Protein AF-A0A1V4KVV2-F1 (afdb_monomer_lite)

Sequence (127 aa):
MKDVPTRKKRIYTHFFLGKGYGLSKIVHKTKIDKLITGSLDEKRMKWLHGTVWNIAKIRDILKRVSGWTKDRNLFIRGHVKEFPILPLHRDSVPPGNENVTFYLGFSFNGLVAFNIEVENNPTVSRT

pLDDT: mean 87.69, std 15.03, range [38.19, 97.81]

Secondary structure (DSSP, 8-state):
------------EEEEEBSSSGGGGEEEHHHHHHHS-S-HHHHHHHHHSSGGGG-HHHHHHBPEEEEEEETTEEEEE-SSSEEEEEESSGGGS-SSS-EEEEEEEEETTEEEEEEEEE---------

Radius of gyration: 16.5 Å; chains: 1; bounding box: 47×55×33 Å

Organism: NCBI:txid372326

Foldseek 3Di:
DPCPPDPPPQQDFQWWQWPDPDCLRTHGVVNLLVLDDDDPVVSVVCVVVVVSCVRVVNVNTFDKAKWWDDQLWTWHDDPPDIDTAAESDSVLGDRHGFIWIFIWTQGPVGIYTHDIDGPPPPPPPPD

Structure (mmCIF, N/CA/C/O backbone):
data_AF-A0A1V4KVV2-F1
#
_entry.id   AF-A0A1V4KVV2-F1
#
loop_
_atom_site.group_PDB
_atom_site.id
_atom_site.type_symbol
_atom_site.label_atom_id
_atom_site.label_alt_id
_atom_site.label_comp_id
_atom_site.label_asym_id
_atom_site.label_entity_id
_atom_site.label_seq_id
_atom_site.pdbx_PDB_ins_code
_atom_site.Cartn_x
_atom_site.Cartn_y
_atom_site.Cartn_z
_atom_site.occupancy
_atom_site.B_iso_or_equiv
_atom_site.auth_seq_id
_atom_site.auth_comp_id
_atom_site.auth_asym_id
_atom_site.auth_atom_id
_atom_site.pdbx_PDB_model_num
ATOM 1 N N . MET A 1 1 ? 26.629 -21.534 18.856 1.00 45.56 1 MET A N 1
ATOM 2 C CA . MET A 1 1 ? 25.399 -21.314 18.062 1.00 45.56 1 MET A CA 1
ATOM 3 C C . MET A 1 1 ? 25.632 -20.090 17.193 1.00 45.56 1 MET A C 1
ATOM 5 O O . MET A 1 1 ? 26.015 -19.069 17.737 1.00 45.56 1 MET A O 1
ATOM 9 N N . LYS A 1 2 ? 25.518 -20.191 15.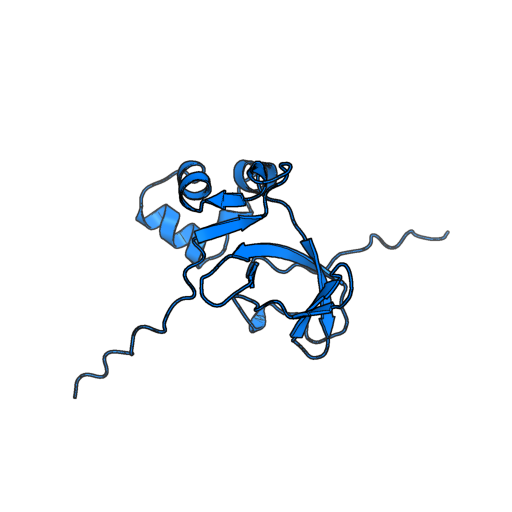862 1.00 43.31 2 LYS A N 1
ATOM 10 C CA . LYS A 1 2 ? 25.536 -18.995 15.006 1.00 43.31 2 LYS A CA 1
ATOM 11 C C . LYS A 1 2 ? 24.163 -18.342 15.133 1.00 43.31 2 LYS A C 1
ATOM 13 O O . LYS A 1 2 ? 23.181 -18.975 14.748 1.00 43.31 2 LYS A O 1
ATOM 18 N N . ASP A 1 3 ? 24.106 -17.123 15.657 1.00 59.09 3 ASP A N 1
ATOM 19 C CA . ASP A 1 3 ? 22.918 -16.267 15.612 1.00 59.09 3 ASP A CA 1
ATOM 20 C C . ASP A 1 3 ? 22.643 -15.877 14.159 1.00 59.09 3 ASP A C 1
ATOM 22 O O . ASP A 1 3 ? 22.979 -14.791 13.697 1.00 59.09 3 ASP A O 1
ATOM 26 N N . VAL A 1 4 ? 22.084 -16.810 13.391 1.00 59.69 4 VAL A N 1
ATOM 27 C CA . VAL A 1 4 ? 21.486 -16.504 12.099 1.00 59.69 4 VAL A CA 1
ATOM 28 C C . VAL A 1 4 ? 20.108 -15.949 12.429 1.00 59.69 4 VAL A C 1
ATOM 30 O O . VAL A 1 4 ? 19.262 -16.715 12.899 1.00 59.69 4 VAL A O 1
ATOM 33 N N . PRO A 1 5 ? 19.845 -14.646 12.220 1.00 56.09 5 PRO A N 1
ATOM 34 C CA . PRO A 1 5 ? 18.530 -14.097 12.486 1.00 56.09 5 PRO A CA 1
ATOM 35 C C . PRO A 1 5 ? 17.520 -14.908 11.679 1.00 56.09 5 PRO A C 1
ATOM 37 O O . PRO A 1 5 ? 17.634 -15.001 10.453 1.00 56.09 5 PRO A O 1
ATOM 40 N N . THR A 1 6 ? 16.543 -15.526 12.346 1.00 57.38 6 THR A N 1
ATOM 41 C CA . THR A 1 6 ? 15.453 -16.220 11.658 1.00 57.38 6 THR A CA 1
ATOM 42 C C . THR A 1 6 ? 14.854 -15.239 10.664 1.00 57.38 6 THR A C 1
ATOM 44 O O . THR A 1 6 ? 14.368 -14.180 11.070 1.00 57.38 6 THR A O 1
ATOM 47 N N . ARG A 1 7 ? 14.940 -15.551 9.364 1.00 53.47 7 ARG A N 1
ATOM 48 C CA . ARG A 1 7 ? 14.409 -14.716 8.283 1.00 53.47 7 ARG A CA 1
ATOM 49 C C . ARG A 1 7 ? 12.951 -14.412 8.618 1.00 53.47 7 ARG A C 1
ATOM 51 O O . ARG A 1 7 ? 12.098 -15.281 8.445 1.00 53.47 7 ARG A O 1
ATOM 58 N N . LYS A 1 8 ? 12.670 -13.212 9.148 1.00 57.12 8 LYS A N 1
ATOM 59 C CA . LYS A 1 8 ? 11.305 -12.784 9.487 1.00 57.12 8 LYS A CA 1
ATOM 60 C C . LYS A 1 8 ? 10.442 -13.086 8.265 1.00 57.12 8 LYS A C 1
ATOM 62 O O . LYS A 1 8 ? 10.787 -12.642 7.167 1.00 57.12 8 LYS A O 1
ATOM 67 N N . LYS A 1 9 ? 9.387 -13.898 8.429 1.00 57.62 9 LYS A N 1
ATOM 68 C CA . LYS A 1 9 ? 8.467 -14.262 7.340 1.00 57.62 9 LYS A CA 1
ATOM 69 C C . LYS A 1 9 ? 7.921 -12.964 6.749 1.00 57.62 9 LYS A C 1
ATOM 71 O O . LYS A 1 9 ? 7.054 -12.321 7.332 1.00 57.62 9 LYS A O 1
ATOM 76 N N . ARG A 1 10 ? 8.494 -12.532 5.625 1.00 64.00 10 ARG A N 1
ATOM 77 C CA . ARG A 1 10 ? 8.074 -11.313 4.939 1.00 64.00 10 ARG A CA 1
ATOM 78 C C . ARG A 1 10 ? 6.696 -11.601 4.363 1.00 64.00 10 ARG A C 1
ATOM 80 O O . ARG A 1 10 ? 6.522 -12.623 3.703 1.00 64.00 10 ARG A O 1
ATOM 87 N N . ILE A 1 11 ? 5.727 -10.732 4.631 1.00 67.44 11 ILE A N 1
ATOM 88 C CA . ILE A 1 11 ? 4.383 -10.877 4.076 1.00 67.44 11 ILE A CA 1
ATOM 89 C C . ILE A 1 11 ? 4.505 -10.750 2.557 1.00 67.44 11 ILE A C 1
ATOM 91 O O . ILE A 1 11 ? 4.748 -9.664 2.027 1.00 67.44 11 ILE A O 1
ATOM 95 N N . TYR A 1 12 ? 4.420 -11.880 1.856 1.00 83.06 12 TYR A N 1
ATOM 96 C CA . TYR A 1 12 ? 4.600 -11.900 0.414 1.00 83.06 12 TYR A CA 1
ATOM 97 C C . TYR A 1 12 ? 3.282 -11.507 -0.253 1.00 83.06 12 TYR A C 1
ATOM 99 O O . TYR A 1 12 ? 2.329 -12.285 -0.327 1.00 83.06 12 TYR A O 1
ATOM 107 N N . THR A 1 13 ? 3.226 -10.255 -0.693 1.00 92.56 13 THR A N 1
ATOM 108 C CA . THR A 1 13 ? 2.073 -9.690 -1.395 1.00 92.56 13 THR A CA 1
ATOM 109 C C . THR A 1 13 ? 2.204 -9.990 -2.881 1.00 92.56 13 THR A C 1
ATOM 111 O O . THR A 1 13 ? 3.129 -9.509 -3.537 1.00 92.56 13 THR A O 1
ATOM 114 N N . HIS A 1 14 ? 1.292 -10.811 -3.397 1.00 93.38 14 HIS A N 1
ATOM 115 C CA . HIS A 1 14 ? 1.316 -11.263 -4.790 1.00 93.38 14 HIS A CA 1
ATOM 116 C C . HIS A 1 14 ? 0.494 -10.354 -5.696 1.00 93.38 14 HIS A C 1
ATOM 118 O O . HIS A 1 14 ? 0.838 -10.181 -6.863 1.00 93.38 14 HIS A O 1
ATOM 124 N N . PHE A 1 15 ? -0.574 -9.756 -5.167 1.00 96.81 15 PHE A N 1
ATOM 125 C CA . PHE A 1 15 ? -1.482 -8.922 -5.942 1.00 96.81 15 PHE A CA 1
ATOM 126 C C . PHE A 1 15 ? -1.709 -7.572 -5.276 1.00 96.81 15 PHE A C 1
ATOM 128 O O . PHE A 1 15 ? -1.567 -7.434 -4.065 1.00 96.81 15 PHE A O 1
ATOM 135 N N . PHE A 1 16 ? -2.104 -6.591 -6.076 1.00 97.56 16 PHE A N 1
ATOM 136 C CA . PHE A 1 16 ? -2.423 -5.233 -5.662 1.00 97.56 16 PHE A CA 1
ATOM 137 C C . PHE A 1 16 ? -3.740 -4.788 -6.283 1.00 97.56 16 PHE A C 1
ATOM 139 O O . PHE A 1 16 ? -4.131 -5.267 -7.351 1.00 97.56 16 PHE A O 1
ATOM 146 N N . LEU A 1 17 ? -4.421 -3.856 -5.622 1.00 97.62 17 LEU A N 1
ATOM 147 C CA . LEU A 1 17 ? -5.642 -3.265 -6.142 1.00 97.62 17 LEU A CA 1
ATOM 148 C C . LEU A 1 17 ? -5.316 -2.231 -7.231 1.00 97.62 17 LEU A C 1
ATOM 150 O O . LEU A 1 17 ? -4.623 -1.241 -7.004 1.00 97.62 17 LEU A O 1
ATOM 154 N N . GLY A 1 18 ? -5.839 -2.471 -8.423 1.00 97.81 18 GLY A N 1
ATOM 155 C CA . GLY A 1 18 ? -5.758 -1.621 -9.601 1.00 97.81 18 GLY A CA 1
ATOM 156 C C . GLY A 1 18 ? -7.018 -0.797 -9.845 1.00 97.81 18 GLY A C 1
ATOM 157 O O . GLY A 1 18 ? -8.037 -0.963 -9.175 1.00 97.81 18 GLY A O 1
ATOM 158 N N . LYS A 1 19 ? -6.947 0.086 -10.845 1.00 96.19 19 LYS A N 1
ATOM 159 C CA . LYS A 1 19 ? -8.059 0.970 -11.252 1.00 96.19 19 LYS A CA 1
ATOM 160 C C . LYS A 1 19 ? -9.107 0.310 -12.167 1.00 96.19 19 LYS A C 1
ATOM 162 O O . LYS A 1 19 ? -10.096 0.951 -12.494 1.00 96.19 19 LYS A O 1
ATOM 167 N N . GLY A 1 20 ? -8.896 -0.939 -12.590 1.00 93.69 20 GLY A N 1
ATOM 168 C CA . GLY A 1 20 ? -9.804 -1.667 -13.488 1.00 93.69 20 GLY A CA 1
ATOM 169 C C . GLY A 1 20 ? -11.136 -2.100 -12.849 1.00 93.69 20 GLY A C 1
ATOM 170 O O . GLY A 1 20 ? -11.387 -1.886 -11.662 1.00 93.69 20 GLY A O 1
ATOM 171 N N . TYR A 1 21 ? -11.971 -2.780 -13.640 1.00 93.12 21 TYR A N 1
ATOM 172 C CA . TYR A 1 21 ? -13.273 -3.331 -13.232 1.00 93.12 21 TYR A CA 1
ATOM 173 C C . TYR A 1 21 ? -13.246 -4.864 -13.135 1.00 93.12 21 TYR A C 1
ATOM 175 O O . TYR A 1 21 ? -12.435 -5.528 -13.784 1.00 93.12 21 TYR A O 1
ATOM 183 N N . GLY A 1 22 ? -14.128 -5.456 -12.322 1.00 93.81 22 GLY A N 1
ATOM 184 C CA . GLY A 1 22 ? -14.166 -6.915 -12.136 1.00 93.81 22 GLY A CA 1
ATOM 185 C C . GLY A 1 22 ? -12.804 -7.482 -11.713 1.00 93.81 22 GLY A C 1
ATOM 186 O O . GLY A 1 22 ? -12.125 -6.893 -10.876 1.00 93.81 22 GLY A O 1
ATOM 187 N N . LEU A 1 23 ? -12.373 -8.594 -12.309 1.00 93.31 23 LEU A N 1
ATOM 188 C CA . LEU A 1 23 ? -11.071 -9.209 -12.012 1.00 93.31 23 LEU A CA 1
ATOM 189 C C . L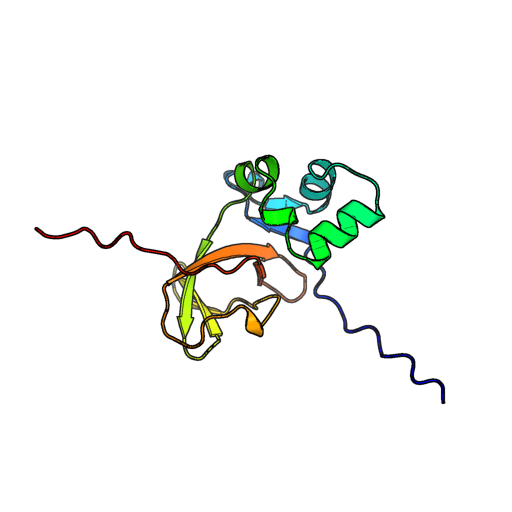EU A 1 23 ? -9.873 -8.415 -12.555 1.00 93.31 23 LEU A C 1
ATOM 191 O O . LEU A 1 23 ? -8.771 -8.549 -12.030 1.00 93.31 23 LEU A O 1
ATOM 195 N N . SER A 1 24 ? -10.072 -7.529 -13.539 1.00 93.12 24 SER A N 1
ATOM 196 C CA . SER A 1 24 ? -8.984 -6.691 -14.075 1.00 93.12 24 SER A CA 1
ATOM 197 C C . SER A 1 24 ? -8.426 -5.697 -13.047 1.00 93.12 24 SER A C 1
ATOM 199 O O . SER A 1 24 ? -7.321 -5.180 -13.212 1.00 93.12 24 SER A O 1
ATOM 201 N N . LYS A 1 25 ? -9.162 -5.468 -11.947 1.00 96.19 25 LYS A N 1
ATOM 202 C CA . LYS A 1 25 ? -8.709 -4.681 -10.797 1.00 96.19 25 LYS A CA 1
ATOM 203 C C . LYS A 1 25 ? -7.643 -5.397 -9.958 1.00 96.19 25 LYS A C 1
ATOM 205 O O . LYS A 1 25 ? -7.094 -4.782 -9.056 1.00 96.19 25 LYS A O 1
ATOM 210 N N . ILE A 1 26 ? -7.357 -6.675 -10.196 1.00 96.69 26 ILE A N 1
ATOM 211 C CA . ILE A 1 26 ? -6.369 -7.439 -9.429 1.00 96.69 26 ILE A CA 1
ATOM 212 C C . ILE A 1 26 ? -5.060 -7.494 -10.219 1.00 96.69 26 ILE A C 1
ATOM 214 O O . ILE A 1 26 ? -4.930 -8.193 -11.221 1.00 96.69 26 ILE A O 1
ATOM 218 N N . VAL A 1 27 ? -4.073 -6.717 -9.778 1.00 97.56 27 VAL A N 1
ATOM 219 C CA . VAL A 1 27 ? -2.790 -6.537 -10.467 1.00 97.56 27 VAL A CA 1
ATOM 220 C C . VAL A 1 27 ? -1.735 -7.427 -9.828 1.00 97.56 27 VAL A C 1
ATOM 222 O O . VAL A 1 27 ? -1.350 -7.207 -8.685 1.00 97.56 27 VAL A O 1
ATOM 225 N N . HIS A 1 28 ? -1.217 -8.409 -10.563 1.00 96.50 28 HIS A N 1
ATOM 226 C CA . HIS A 1 28 ? -0.118 -9.240 -10.069 1.00 96.50 28 HIS A CA 1
ATOM 227 C C . HIS A 1 28 ? 1.196 -8.447 -9.962 1.00 96.50 28 HIS A C 1
ATOM 229 O O . HIS A 1 28 ? 1.521 -7.641 -10.839 1.00 96.50 28 HIS A O 1
ATOM 235 N N . LYS A 1 29 ? 1.997 -8.720 -8.926 1.00 94.69 29 LYS A N 1
ATOM 236 C CA . LYS A 1 29 ? 3.262 -8.032 -8.630 1.00 94.69 29 LYS A CA 1
ATOM 237 C C . LYS A 1 29 ? 4.231 -8.042 -9.812 1.00 94.69 29 LYS A C 1
ATOM 239 O O . LYS A 1 29 ? 4.887 -7.036 -10.064 1.00 94.69 29 LYS A O 1
ATOM 244 N N . THR A 1 30 ? 4.283 -9.119 -10.598 1.00 94.19 30 THR A N 1
ATOM 245 C CA . THR A 1 30 ? 5.176 -9.173 -11.772 1.00 94.19 30 THR A CA 1
ATOM 246 C C . THR A 1 30 ? 4.827 -8.128 -12.830 1.00 94.19 30 THR A C 1
ATOM 248 O O . THR A 1 30 ? 5.723 -7.648 -13.519 1.00 94.19 30 THR A O 1
ATOM 251 N N . LYS A 1 31 ? 3.553 -7.723 -12.952 1.00 95.50 31 LYS A N 1
ATOM 252 C CA . LYS A 1 31 ? 3.154 -6.624 -13.843 1.00 95.50 31 LYS A CA 1
ATOM 253 C C . LYS A 1 31 ? 3.739 -5.297 -13.361 1.00 95.50 31 LYS A C 1
ATOM 255 O O . LYS A 1 31 ? 4.189 -4.514 -14.186 1.00 95.50 31 LYS A O 1
ATOM 260 N N . ILE A 1 32 ? 3.794 -5.083 -12.047 1.00 95.88 32 ILE A N 1
ATOM 261 C CA . ILE A 1 32 ? 4.428 -3.911 -11.430 1.00 95.88 32 ILE A CA 1
ATOM 262 C C . ILE A 1 32 ? 5.947 -3.963 -11.639 1.00 95.88 32 ILE A C 1
ATOM 264 O O . ILE A 1 32 ? 6.528 -2.994 -12.1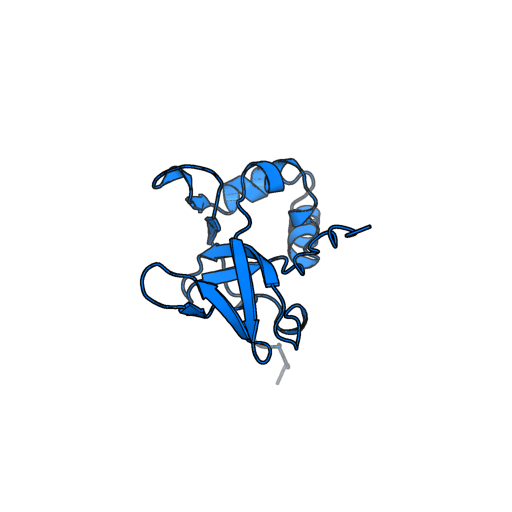11 1.00 95.88 32 ILE A O 1
ATOM 268 N N . ASP A 1 33 ? 6.586 -5.108 -11.382 1.00 94.69 33 ASP A N 1
ATOM 269 C CA . ASP A 1 33 ? 8.042 -5.283 -11.525 1.00 94.69 33 ASP A CA 1
ATOM 270 C C . ASP A 1 33 ? 8.547 -5.039 -12.961 1.00 94.69 33 ASP A C 1
ATOM 272 O O . ASP A 1 33 ? 9.680 -4.585 -13.160 1.00 94.69 33 ASP A O 1
ATOM 276 N N . LYS A 1 34 ? 7.706 -5.317 -13.968 1.00 95.31 34 LYS A N 1
ATOM 277 C CA . LYS A 1 34 ? 7.976 -5.006 -15.382 1.00 95.31 34 LYS A CA 1
ATOM 278 C C . LYS A 1 34 ? 7.972 -3.503 -15.682 1.00 95.31 34 LYS A C 1
ATOM 280 O O . LYS A 1 34 ? 8.612 -3.090 -16.640 1.00 95.31 34 LYS A O 1
ATOM 285 N N . LEU A 1 35 ? 7.283 -2.690 -14.878 1.00 95.62 35 LEU A N 1
ATOM 286 C CA . LEU A 1 35 ? 7.251 -1.229 -15.027 1.00 95.62 35 LEU A CA 1
ATOM 287 C C . LEU A 1 35 ? 8.434 -0.534 -14.347 1.00 95.62 35 LEU A C 1
ATOM 289 O O . LEU A 1 35 ? 8.683 0.641 -14.614 1.00 95.62 35 LEU A O 1
ATOM 293 N N . ILE A 1 36 ? 9.156 -1.241 -13.476 1.00 95.38 36 ILE A N 1
ATOM 294 C CA . ILE A 1 36 ? 10.346 -0.723 -12.807 1.00 95.38 36 ILE A CA 1
ATOM 295 C C . ILE A 1 36 ? 11.548 -0.907 -13.739 1.00 95.38 36 ILE A C 1
ATOM 297 O O . ILE A 1 36 ? 11.860 -2.029 -14.147 1.00 95.38 36 ILE A O 1
ATOM 301 N N . THR A 1 37 ? 12.231 0.187 -14.061 1.00 92.94 37 THR A N 1
ATOM 302 C CA . THR A 1 37 ? 13.484 0.180 -14.824 1.00 92.94 37 THR A CA 1
ATOM 303 C C . THR A 1 37 ? 14.677 -0.151 -13.922 1.00 92.94 37 THR A C 1
ATOM 305 O O . THR A 1 37 ? 14.616 0.058 -12.708 1.00 92.94 37 THR A O 1
ATOM 308 N N . GLY A 1 38 ? 15.749 -0.674 -14.521 1.00 93.75 38 GLY A N 1
ATOM 309 C CA . GLY A 1 38 ? 16.992 -1.014 -13.823 1.00 93.75 38 GLY A CA 1
ATOM 310 C C . GLY A 1 38 ? 17.239 -2.515 -13.640 1.00 93.75 38 GLY A C 1
ATOM 311 O O . GLY A 1 38 ? 16.417 -3.359 -14.019 1.00 93.75 38 GLY A O 1
ATOM 312 N N . SER A 1 39 ? 18.391 -2.832 -13.056 1.00 95.06 39 SER A N 1
ATOM 313 C CA . SER A 1 39 ? 18.836 -4.176 -12.687 1.00 95.06 39 SER A CA 1
ATOM 314 C C . SER A 1 39 ? 17.947 -4.802 -11.604 1.00 95.06 39 SER A C 1
ATOM 316 O O . SER A 1 39 ? 17.122 -4.139 -10.968 1.00 95.06 39 SER A O 1
ATOM 318 N N . LEU A 1 40 ? 18.105 -6.106 -11.360 1.00 92.00 40 LEU A N 1
ATOM 319 C CA . LEU A 1 40 ? 17.343 -6.801 -10.315 1.00 92.00 40 LEU A CA 1
ATOM 320 C C . LEU A 1 40 ? 17.556 -6.186 -8.927 1.00 92.00 40 LEU A C 1
ATOM 322 O O . LEU A 1 40 ? 16.598 -6.088 -8.156 1.00 92.00 40 LEU A O 1
ATOM 326 N N . ASP A 1 41 ? 18.774 -5.745 -8.620 1.00 93.12 41 ASP A N 1
ATOM 327 C CA . ASP A 1 41 ? 19.091 -5.158 -7.321 1.00 93.12 41 ASP A CA 1
ATOM 328 C C . ASP A 1 41 ? 18.520 -3.747 -7.186 1.00 93.12 41 ASP A C 1
ATOM 330 O O . ASP A 1 41 ? 17.902 -3.442 -6.168 1.00 93.12 41 ASP A O 1
ATOM 334 N N . GLU A 1 42 ? 18.554 -2.932 -8.242 1.00 93.88 42 GLU A N 1
ATOM 335 C CA . GLU A 1 42 ? 17.887 -1.622 -8.244 1.00 93.88 42 GLU A CA 1
ATOM 336 C C . GLU A 1 42 ? 16.375 -1.756 -8.015 1.00 93.88 42 GLU A C 1
ATOM 338 O O . GLU A 1 42 ? 15.787 -1.023 -7.213 1.00 93.88 42 GLU A O 1
ATOM 343 N N . LYS A 1 43 ? 15.731 -2.740 -8.657 1.00 93.19 43 LYS A N 1
ATOM 344 C CA . LYS A 1 43 ? 14.306 -3.034 -8.433 1.00 93.19 43 LYS A CA 1
ATOM 345 C C . LYS A 1 43 ? 14.037 -3.444 -6.987 1.00 93.19 43 LYS A C 1
ATOM 347 O O . LYS A 1 43 ? 13.069 -2.973 -6.387 1.00 93.19 43 LYS A O 1
ATOM 352 N N . ARG A 1 44 ? 14.881 -4.306 -6.410 1.00 91.44 44 ARG A N 1
ATOM 353 C CA . ARG A 1 44 ? 14.776 -4.725 -5.001 1.00 91.44 44 ARG A CA 1
ATOM 354 C C . ARG A 1 44 ? 14.911 -3.536 -4.055 1.00 91.44 44 ARG A C 1
ATOM 356 O O . ARG A 1 44 ? 14.107 -3.427 -3.130 1.00 91.44 44 ARG A O 1
ATOM 363 N N . MET A 1 45 ? 15.854 -2.635 -4.316 1.00 92.88 45 MET A N 1
ATOM 364 C CA . MET A 1 45 ? 16.056 -1.424 -3.518 1.00 92.88 45 MET A CA 1
ATOM 365 C C . MET A 1 45 ? 14.859 -0.473 -3.607 1.00 92.88 45 MET A C 1
ATOM 367 O O . MET A 1 45 ? 14.424 0.056 -2.586 1.00 92.88 45 MET A O 1
ATOM 371 N N . LYS A 1 46 ? 14.239 -0.328 -4.786 1.00 94.81 46 LYS A N 1
ATOM 372 C CA . LYS A 1 46 ? 13.010 0.472 -4.942 1.00 94.81 46 LYS A CA 1
ATOM 373 C C . LYS A 1 46 ? 11.832 -0.072 -4.134 1.00 94.81 46 LYS A C 1
ATOM 375 O O . LYS A 1 46 ? 11.080 0.704 -3.547 1.00 94.81 46 LYS A O 1
ATOM 380 N N . TRP A 1 47 ? 11.680 -1.395 -4.067 1.00 92.38 47 TRP A N 1
ATOM 381 C CA . TRP A 1 47 ? 10.693 -2.026 -3.186 1.00 92.38 47 TRP A CA 1
ATOM 382 C C . TRP A 1 47 ? 11.037 -1.857 -1.706 1.00 92.38 47 TRP A C 1
ATOM 384 O O . TRP A 1 47 ? 10.142 -1.616 -0.903 1.00 92.38 47 TRP A O 1
ATOM 394 N N . LEU A 1 48 ? 12.313 -2.003 -1.341 1.00 90.00 48 LEU A N 1
ATOM 395 C CA . LEU A 1 48 ? 12.772 -1.907 0.044 1.00 90.00 48 LEU A CA 1
ATOM 396 C C . LEU A 1 48 ? 12.553 -0.507 0.625 1.00 90.00 48 LEU A C 1
ATOM 398 O O . LEU A 1 48 ? 12.055 -0.393 1.738 1.00 90.00 48 LEU A O 1
ATOM 402 N N . HIS A 1 49 ? 12.890 0.532 -0.138 1.00 91.12 49 HIS A N 1
ATOM 403 C CA . HIS A 1 49 ? 12.758 1.927 0.285 1.00 91.12 49 HIS A CA 1
ATOM 404 C C . HIS A 1 49 ? 11.385 2.538 -0.018 1.00 91.12 49 HIS A C 1
ATOM 406 O O . HIS A 1 49 ? 11.166 3.710 0.261 1.00 91.12 49 HIS A O 1
ATOM 412 N N . GLY A 1 50 ? 10.471 1.792 -0.643 1.00 91.75 50 GLY A N 1
ATOM 413 C CA . GLY A 1 50 ? 9.159 2.310 -1.035 1.00 91.75 50 GLY A CA 1
ATOM 414 C C . GLY A 1 50 ? 9.182 3.310 -2.200 1.00 91.75 50 GLY A C 1
ATOM 415 O O . GLY A 1 50 ? 8.131 3.788 -2.612 1.00 91.75 50 GLY A O 1
ATOM 416 N N . THR A 1 51 ? 10.331 3.590 -2.822 1.00 94.94 51 THR A N 1
ATOM 417 C CA . THR A 1 51 ? 10.412 4.517 -3.970 1.00 94.94 51 THR A CA 1
ATOM 418 C C . THR A 1 51 ? 9.716 3.986 -5.226 1.00 94.94 51 THR A C 1
ATOM 420 O O . THR A 1 51 ? 9.481 4.736 -6.173 1.00 94.94 51 THR A O 1
ATOM 423 N N . VAL A 1 52 ? 9.317 2.709 -5.226 1.00 95.69 52 VAL A N 1
ATOM 424 C CA . VAL A 1 52 ? 8.410 2.122 -6.222 1.00 95.69 52 VAL A CA 1
ATOM 425 C C . VAL A 1 52 ? 7.103 2.917 -6.366 1.00 95.69 52 VAL A C 1
ATOM 427 O O . VAL A 1 52 ? 6.593 3.053 -7.476 1.00 95.69 52 VAL A O 1
ATOM 430 N N . TRP A 1 53 ? 6.593 3.509 -5.283 1.00 95.31 53 TRP A N 1
ATOM 431 C CA . TRP A 1 53 ? 5.326 4.249 -5.282 1.00 95.31 53 TRP A CA 1
ATOM 432 C C . TRP A 1 53 ? 5.406 5.610 -5.984 1.00 95.31 53 TRP A C 1
ATOM 434 O O . TRP A 1 53 ? 4.377 6.147 -6.394 1.00 95.31 53 TRP A O 1
ATOM 444 N N . ASN A 1 54 ? 6.619 6.129 -6.197 1.00 95.19 54 ASN A N 1
ATOM 445 C CA . ASN A 1 54 ? 6.859 7.402 -6.881 1.00 95.19 54 ASN A CA 1
ATOM 446 C C . ASN A 1 54 ? 6.845 7.258 -8.413 1.00 95.19 54 ASN A C 1
ATOM 448 O O . ASN A 1 54 ? 6.806 8.254 -9.133 1.00 95.19 54 ASN A O 1
ATOM 452 N N . ILE A 1 55 ? 6.869 6.028 -8.934 1.00 96.56 55 ILE A N 1
ATOM 453 C CA . ILE A 1 55 ? 6.897 5.763 -10.374 1.00 96.56 55 ILE A CA 1
ATOM 454 C C . ILE A 1 55 ? 5.511 6.035 -10.970 1.00 96.56 55 ILE A C 1
ATOM 456 O O . ILE A 1 55 ? 4.553 5.321 -10.668 1.00 96.56 55 ILE A O 1
ATOM 460 N N . ALA A 1 56 ? 5.416 7.015 -11.874 1.00 96.69 56 ALA A N 1
ATOM 461 C CA . ALA A 1 56 ? 4.159 7.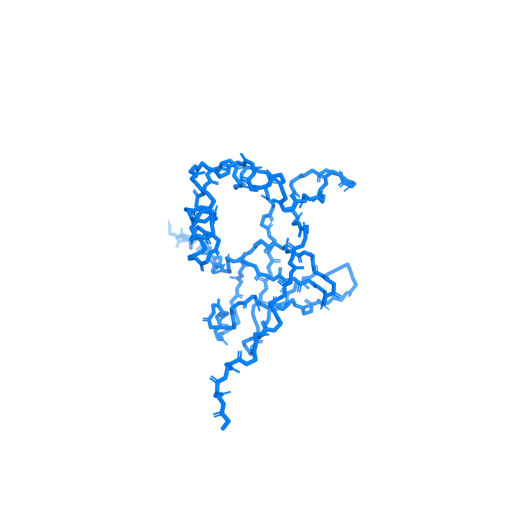431 -12.509 1.00 96.69 56 ALA A CA 1
ATOM 462 C C . ALA A 1 56 ? 3.367 6.249 -13.100 1.00 96.69 56 ALA A C 1
ATOM 464 O O . ALA A 1 56 ? 2.221 6.029 -12.723 1.00 96.69 56 ALA A O 1
ATOM 465 N N . LYS A 1 57 ? 4.023 5.383 -13.887 1.00 96.69 57 LYS A N 1
ATOM 466 C CA . LYS A 1 57 ? 3.392 4.193 -14.493 1.00 96.69 57 LYS A CA 1
ATOM 467 C C . LYS A 1 57 ? 2.728 3.259 -13.471 1.00 96.69 57 LYS A C 1
ATOM 469 O O . LYS A 1 57 ? 1.749 2.594 -13.794 1.00 96.69 57 LYS A O 1
ATOM 474 N N . ILE A 1 58 ? 3.261 3.178 -12.250 1.00 96.62 58 ILE A N 1
ATOM 475 C CA . ILE A 1 58 ? 2.693 2.354 -11.173 1.00 96.62 58 ILE A CA 1
ATOM 476 C C . ILE A 1 58 ? 1.474 3.052 -10.564 1.00 96.62 58 ILE A C 1
ATOM 478 O O . ILE A 1 58 ? 0.433 2.417 -10.393 1.00 96.62 58 ILE A O 1
ATOM 482 N N . ARG A 1 59 ? 1.571 4.364 -10.313 1.00 96.19 59 ARG A N 1
ATOM 483 C CA . ARG A 1 59 ? 0.448 5.207 -9.860 1.00 96.19 59 ARG A CA 1
ATOM 484 C C . ARG A 1 59 ? -0.709 5.220 -10.864 1.00 96.19 59 ARG A C 1
ATOM 486 O O . ARG A 1 59 ? -1.867 5.361 -10.472 1.00 96.19 59 ARG A O 1
ATOM 493 N N . ASP A 1 60 ? -0.417 5.045 -12.150 1.00 95.88 60 ASP A N 1
ATOM 494 C CA . ASP A 1 60 ? -1.425 5.011 -13.207 1.00 95.88 60 ASP A CA 1
ATOM 495 C C . ASP A 1 60 ? -2.258 3.731 -13.178 1.00 95.88 60 ASP A C 1
ATOM 497 O O . ASP A 1 60 ? -3.474 3.806 -13.351 1.00 95.88 60 ASP A O 1
ATOM 501 N N . ILE A 1 61 ? -1.645 2.578 -12.890 1.00 96.25 61 ILE A 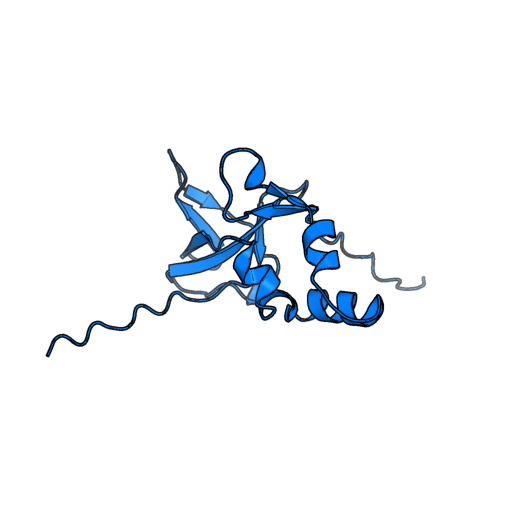N 1
ATOM 502 C CA . ILE A 1 61 ? -2.346 1.285 -12.887 1.00 96.25 61 ILE A CA 1
ATOM 503 C C . ILE A 1 61 ? -2.946 0.913 -11.526 1.00 96.25 61 ILE A C 1
ATOM 505 O O . ILE A 1 61 ? -3.938 0.178 -11.481 1.00 96.25 61 ILE A O 1
ATOM 509 N N . LEU A 1 62 ? -2.358 1.388 -10.423 1.00 97.44 62 LEU A N 1
ATOM 510 C CA . LEU A 1 62 ? -2.786 1.054 -9.065 1.00 97.44 62 LEU A CA 1
ATOM 511 C C . LEU A 1 62 ? -3.797 2.056 -8.518 1.00 97.44 62 LEU A C 1
ATOM 513 O O . LEU A 1 62 ? -3.716 3.256 -8.765 1.00 97.44 62 LEU A O 1
ATOM 517 N N . LYS A 1 63 ? -4.750 1.556 -7.735 1.00 96.94 63 LYS A N 1
ATOM 518 C CA . LYS A 1 63 ? -5.757 2.376 -7.068 1.00 96.94 63 LYS A CA 1
ATOM 519 C C . LYS A 1 63 ? -5.349 2.613 -5.616 1.00 96.94 63 LYS A C 1
ATOM 521 O O . LYS A 1 63 ? -5.053 1.659 -4.896 1.00 96.94 63 LYS A O 1
ATOM 526 N N . ARG A 1 64 ? -5.380 3.877 -5.184 1.00 96.81 64 ARG A N 1
ATOM 527 C CA . ARG A 1 64 ? -5.341 4.213 -3.756 1.00 96.81 64 ARG A CA 1
ATOM 528 C C . ARG A 1 64 ? -6.715 3.981 -3.133 1.00 96.81 64 ARG A C 1
ATOM 530 O O . ARG A 1 64 ? -7.744 4.193 -3.778 1.00 96.81 64 ARG A O 1
ATOM 537 N N . VAL A 1 65 ? -6.712 3.510 -1.898 1.00 95.94 65 VAL A N 1
ATOM 538 C CA . VAL A 1 65 ? -7.897 3.258 -1.079 1.00 95.94 65 VAL A CA 1
ATOM 539 C C . VAL A 1 65 ? -7.896 4.263 0.059 1.00 95.94 65 VAL A C 1
ATOM 541 O O . VAL A 1 65 ? -6.858 4.447 0.691 1.00 95.94 65 VAL A O 1
ATOM 544 N N . SER A 1 66 ? -9.041 4.899 0.298 1.00 95.88 66 SER A N 1
ATOM 545 C CA . SER A 1 66 ? -9.252 5.754 1.465 1.00 95.88 66 SER A CA 1
ATOM 546 C C . SER A 1 66 ? -9.612 4.900 2.678 1.00 95.88 66 SER A C 1
ATOM 548 O O . SER A 1 66 ? -10.379 3.937 2.581 1.00 95.88 66 SER A O 1
ATOM 550 N N . GLY A 1 67 ? -9.058 5.265 3.821 1.00 95.88 67 GLY A N 1
ATOM 551 C CA . GLY A 1 67 ? -9.320 4.660 5.115 1.00 95.88 67 GLY A CA 1
ATOM 552 C C . GLY A 1 67 ? -9.051 5.669 6.219 1.00 95.88 67 GLY A C 1
ATOM 553 O O . GLY A 1 67 ? -8.818 6.846 5.954 1.00 95.88 67 GLY A O 1
ATOM 554 N N . TRP A 1 68 ? -9.066 5.204 7.457 1.00 96.38 68 TRP A N 1
ATOM 555 C CA . TRP A 1 68 ? -8.725 6.034 8.605 1.00 96.38 68 TRP A CA 1
ATOM 556 C C . TRP A 1 68 ? -7.928 5.234 9.618 1.00 96.38 68 TRP A C 1
ATOM 558 O O . TRP A 1 68 ? -8.026 4.002 9.693 1.00 96.38 68 TRP A O 1
ATOM 568 N N . THR A 1 69 ? -7.126 5.942 10.396 1.00 95.75 69 THR A N 1
ATOM 569 C CA . THR A 1 69 ? -6.457 5.370 11.555 1.00 95.75 69 THR A CA 1
ATOM 570 C C . THR A 1 69 ? -7.306 5.537 12.804 1.00 95.75 69 THR A C 1
ATOM 572 O O . THR A 1 69 ? -8.106 6.463 12.916 1.00 95.75 69 THR A O 1
ATOM 575 N N . LYS A 1 70 ? -7.158 4.605 13.740 1.00 93.38 70 LYS A N 1
ATOM 576 C CA . LYS A 1 70 ? -7.665 4.709 15.106 1.00 93.38 70 LYS A CA 1
ATOM 577 C C . LYS A 1 70 ? -6.752 3.907 16.017 1.00 93.38 70 LYS A C 1
ATOM 579 O O . LYS A 1 70 ? -6.543 2.718 15.778 1.00 93.38 70 LYS A O 1
ATOM 584 N N . ASP A 1 71 ? -6.179 4.553 17.027 1.00 89.25 71 ASP A N 1
ATOM 585 C CA . ASP A 1 71 ? -5.272 3.925 17.997 1.00 89.25 71 ASP A CA 1
ATOM 586 C C . ASP A 1 71 ? -4.115 3.148 17.327 1.00 89.25 71 ASP A C 1
ATOM 588 O O . ASP A 1 71 ? -3.835 1.998 17.669 1.00 89.25 71 ASP A O 1
ATOM 592 N N . ARG A 1 72 ? -3.465 3.749 16.313 1.00 87.56 72 ARG A N 1
ATOM 593 C CA . ARG A 1 72 ? -2.421 3.122 15.459 1.00 87.56 72 ARG A CA 1
ATOM 594 C C . ARG A 1 72 ? -2.865 1.875 14.677 1.00 87.56 72 ARG A C 1
ATOM 596 O O . ARG A 1 72 ? -2.025 1.146 14.146 1.00 87.56 72 ARG A O 1
ATOM 603 N N . ASN A 1 73 ? -4.166 1.625 14.569 1.00 92.25 73 ASN A N 1
ATOM 604 C CA . ASN A 1 73 ? -4.730 0.604 13.693 1.00 92.25 73 ASN A CA 1
ATOM 605 C C . ASN A 1 73 ? -5.338 1.266 12.458 1.00 92.25 73 ASN A C 1
ATOM 607 O O . ASN A 1 73 ? -5.879 2.364 12.542 1.00 92.25 73 ASN A O 1
ATOM 611 N N . LEU A 1 74 ? -5.243 0.599 11.310 1.00 95.81 74 LEU A N 1
ATOM 612 C CA . LEU A 1 74 ? -5.744 1.104 10.036 1.00 95.81 74 LEU A CA 1
ATOM 613 C C . LEU A 1 74 ? -7.036 0.385 9.655 1.00 95.81 74 LEU A C 1
ATOM 615 O O . LEU A 1 74 ? -7.079 -0.846 9.648 1.00 95.81 74 LEU A O 1
ATOM 619 N N . PHE A 1 75 ? -8.052 1.151 9.272 1.00 95.62 75 PHE A N 1
ATOM 620 C CA . PHE A 1 75 ? -9.363 0.638 8.898 1.00 95.62 75 PHE A CA 1
ATOM 621 C C . PHE A 1 75 ? -9.803 1.152 7.534 1.00 95.62 75 PHE A C 1
ATOM 623 O O . PHE A 1 75 ? -9.436 2.244 7.100 1.00 95.62 75 PHE A O 1
ATOM 630 N N . ILE A 1 76 ? -10.632 0.353 6.867 1.00 95.56 76 ILE A N 1
ATOM 631 C CA . ILE A 1 76 ? -11.401 0.778 5.696 1.00 95.56 76 ILE A CA 1
ATOM 632 C C . ILE A 1 76 ? -12.884 0.528 5.917 1.00 95.56 76 ILE A C 1
ATOM 634 O O . ILE A 1 76 ? -13.280 -0.414 6.612 1.00 95.56 76 ILE A O 1
ATOM 638 N N . ARG A 1 77 ? -13.720 1.330 5.252 1.00 93.25 77 ARG A N 1
ATOM 639 C CA . ARG A 1 77 ? -15.162 1.102 5.213 1.00 93.25 77 ARG A CA 1
ATOM 640 C C . ARG A 1 77 ? -15.472 0.015 4.191 1.00 93.25 77 ARG A C 1
ATOM 642 O O . ARG A 1 77 ? -15.292 0.206 2.991 1.00 93.25 77 ARG A O 1
ATOM 649 N N . GLY A 1 78 ? -15.939 -1.132 4.668 1.00 86.88 78 GLY A N 1
ATOM 650 C CA . GLY A 1 78 ? -16.553 -2.142 3.821 1.00 86.88 78 GLY A CA 1
ATOM 651 C C . GLY A 1 78 ? -18.036 -1.874 3.579 1.00 86.88 78 GLY A C 1
ATOM 652 O O . GLY A 1 78 ? -18.599 -0.903 4.076 1.00 86.88 78 GLY A O 1
ATOM 653 N N . HIS A 1 79 ? -18.684 -2.783 2.848 1.00 82.69 79 HIS A N 1
ATOM 654 C CA . HIS A 1 79 ? -20.114 -2.679 2.544 1.00 82.69 79 HIS A CA 1
ATOM 655 C C . HIS A 1 79 ? -20.998 -2.736 3.802 1.00 82.69 79 HIS A C 1
ATOM 657 O O . HIS A 1 79 ? -21.969 -2.000 3.913 1.00 82.69 79 HIS A O 1
ATOM 663 N N . VAL A 1 80 ? -20.658 -3.615 4.752 1.00 86.56 80 VAL A N 1
ATOM 664 C CA . VAL A 1 80 ? -21.468 -3.857 5.963 1.00 86.56 80 VAL A CA 1
ATOM 665 C C . VAL A 1 80 ? -20.760 -3.376 7.227 1.00 86.56 80 VAL A C 1
ATOM 667 O O . VAL A 1 80 ? -21.386 -2.816 8.119 1.00 86.56 80 VAL A O 1
ATOM 670 N N . LYS A 1 81 ? -19.444 -3.582 7.307 1.00 90.31 81 LYS A N 1
ATOM 671 C CA . LYS A 1 81 ? -18.635 -3.267 8.485 1.00 90.31 81 LYS A CA 1
ATOM 672 C C . LYS A 1 81 ? -17.279 -2.706 8.095 1.00 90.31 81 LYS A C 1
ATOM 674 O O . LYS A 1 81 ? -16.855 -2.809 6.943 1.00 90.31 81 LYS A O 1
ATOM 679 N N . GLU A 1 82 ? -16.610 -2.113 9.069 1.00 92.31 82 GLU A N 1
ATOM 680 C CA . GLU A 1 82 ? -15.203 -1.762 8.949 1.00 92.31 82 GLU A CA 1
ATOM 681 C C . GLU A 1 82 ? -14.319 -3.014 8.925 1.00 92.31 82 GLU A C 1
ATOM 683 O O . GLU A 1 82 ? -14.634 -4.040 9.535 1.00 92.31 82 GLU A O 1
ATOM 688 N N . PHE A 1 83 ? -13.221 -2.929 8.179 1.00 90.81 83 PHE A N 1
ATOM 689 C CA . PHE A 1 83 ? -12.232 -3.992 8.077 1.00 90.81 83 PHE A CA 1
ATOM 690 C C . PHE A 1 83 ? -10.867 -3.460 8.511 1.00 90.81 83 PHE A C 1
ATOM 692 O O . PHE A 1 83 ? -10.424 -2.452 7.953 1.00 90.81 83 PHE A O 1
ATOM 699 N N . PRO A 1 84 ? -10.185 -4.122 9.462 1.00 93.00 84 PRO A N 1
ATOM 700 C CA . PRO A 1 84 ? -8.811 -3.783 9.784 1.00 93.00 84 PRO A CA 1
ATOM 701 C C . PRO A 1 84 ? -7.896 -4.195 8.628 1.00 93.00 84 PRO A C 1
ATOM 703 O O . PRO A 1 84 ? -8.038 -5.281 8.059 1.00 93.00 84 PRO A O 1
ATOM 706 N N . ILE A 1 85 ? -6.940 -3.336 8.294 1.00 95.06 85 ILE A N 1
ATOM 707 C CA . ILE A 1 85 ? -5.925 -3.585 7.273 1.00 95.06 85 ILE A CA 1
ATOM 708 C C . ILE A 1 85 ? -4.561 -3.626 7.942 1.00 95.06 85 ILE A C 1
ATOM 710 O O . ILE A 1 85 ? -4.219 -2.750 8.733 1.00 95.06 85 ILE A O 1
ATOM 714 N N . LEU A 1 86 ? -3.761 -4.639 7.611 1.00 93.56 86 LEU A N 1
ATOM 715 C CA . LEU A 1 86 ? -2.427 -4.783 8.173 1.00 93.56 86 LEU A CA 1
ATOM 716 C C . LEU A 1 86 ? -1.478 -3.773 7.507 1.00 93.56 86 LEU A C 1
ATOM 718 O O . LEU A 1 86 ? -1.199 -3.908 6.315 1.00 93.56 86 LEU A O 1
ATOM 722 N N . PRO A 1 87 ? -0.939 -2.772 8.216 1.00 93.62 87 PRO A N 1
ATOM 723 C CA . PRO A 1 87 ? 0.110 -1.930 7.650 1.00 93.62 87 PRO A CA 1
ATOM 724 C C . PRO A 1 87 ? 1.376 -2.761 7.410 1.00 93.62 87 PRO A C 1
ATOM 726 O O . PRO A 1 87 ? 1.790 -3.531 8.281 1.00 93.62 87 PRO A O 1
ATOM 729 N N . LEU A 1 88 ? 2.026 -2.596 6.251 1.00 91.12 88 LEU A N 1
ATOM 730 C CA . LEU A 1 88 ? 3.328 -3.230 6.012 1.00 91.12 88 LEU A CA 1
ATOM 731 C C . LEU A 1 88 ? 4.371 -2.747 7.032 1.00 91.12 88 LEU A C 1
ATOM 733 O O . LEU A 1 88 ? 5.159 -3.540 7.548 1.00 91.12 88 LEU A O 1
ATOM 737 N N . HIS A 1 89 ? 4.360 -1.443 7.309 1.00 88.44 89 HIS A N 1
ATOM 738 C CA . HIS A 1 89 ? 5.225 -0.785 8.276 1.00 88.44 89 HIS A CA 1
ATOM 739 C C . HIS A 1 89 ? 4.342 -0.160 9.351 1.00 88.44 89 HIS A C 1
ATOM 741 O O . HIS A 1 89 ? 3.617 0.789 9.079 1.00 88.44 89 HIS A O 1
ATOM 747 N N . ARG A 1 90 ? 4.369 -0.699 10.574 1.00 87.81 90 ARG A N 1
ATOM 748 C CA . ARG A 1 90 ? 3.548 -0.157 11.671 1.00 87.81 90 ARG A CA 1
ATOM 749 C C . ARG A 1 90 ? 3.892 1.298 11.985 1.00 87.81 90 ARG A C 1
ATOM 751 O O . ARG A 1 90 ? 2.991 2.073 12.271 1.00 87.81 90 ARG A O 1
ATOM 758 N N . ASP A 1 91 ? 5.162 1.666 11.852 1.00 89.12 91 ASP A N 1
ATOM 759 C CA . ASP A 1 91 ? 5.642 3.023 12.131 1.00 89.12 91 ASP A CA 1
ATOM 760 C C . ASP A 1 91 ? 5.157 4.056 11.100 1.00 89.12 91 ASP A C 1
ATOM 762 O O . ASP A 1 91 ? 5.230 5.251 11.357 1.00 89.12 91 ASP A O 1
ATOM 766 N N . SER A 1 92 ? 4.633 3.616 9.946 1.00 89.75 92 SER A N 1
ATOM 767 C CA . SER A 1 92 ? 4.023 4.513 8.956 1.00 89.75 92 SER A CA 1
ATOM 768 C C . SER A 1 92 ? 2.540 4.783 9.215 1.00 89.75 92 SER A C 1
ATOM 770 O O . SER A 1 92 ? 1.897 5.412 8.380 1.00 89.75 92 SER A O 1
ATOM 772 N N . VAL A 1 93 ? 1.955 4.239 10.287 1.00 93.00 93 VAL A N 1
ATOM 773 C CA . VAL A 1 93 ? 0.550 4.478 10.636 1.00 93.00 93 VAL A CA 1
ATOM 774 C C . VAL A 1 93 ? 0.470 5.689 11.561 1.00 93.00 93 VAL A C 1
ATOM 776 O O . VAL A 1 93 ? 1.054 5.644 12.648 1.00 93.00 93 VAL A O 1
ATOM 779 N N . PRO A 1 94 ? -0.268 6.745 11.177 1.00 92.25 94 PRO A N 1
ATOM 780 C CA . PRO A 1 94 ? -0.519 7.865 12.067 1.00 92.25 94 PRO A CA 1
ATOM 781 C C . PRO A 1 94 ? -1.102 7.432 13.423 1.00 92.25 94 PRO A C 1
ATOM 783 O O . PRO A 1 94 ? -1.943 6.526 13.480 1.00 92.25 94 PRO A O 1
ATOM 786 N N . PRO A 1 95 ? -0.660 8.043 14.537 1.00 87.81 95 PRO A N 1
ATOM 787 C CA . PRO A 1 95 ? -1.123 7.660 15.864 1.00 87.81 95 PRO A CA 1
ATOM 788 C C . PRO A 1 95 ? -2.547 8.135 16.165 1.00 87.81 95 PRO A C 1
ATOM 790 O O . PRO A 1 95 ? -3.208 7.519 16.999 1.00 87.81 95 PRO A O 1
ATOM 793 N N . GLY A 1 96 ? -2.995 9.214 15.517 1.00 86.81 96 GLY A N 1
ATOM 794 C CA . GLY A 1 96 ? -4.299 9.825 15.743 1.00 86.81 96 GLY A CA 1
ATOM 795 C C . GLY A 1 96 ? -5.433 9.187 14.943 1.00 86.81 96 GLY A C 1
ATOM 796 O O . GLY A 1 96 ? -5.287 8.123 14.336 1.00 86.81 96 GLY A O 1
ATOM 797 N N . ASN A 1 97 ? -6.569 9.884 14.932 1.00 91.25 97 ASN A N 1
ATOM 798 C CA . ASN A 1 97 ? -7.724 9.560 14.100 1.00 91.25 97 ASN A CA 1
ATOM 799 C C . ASN A 1 97 ? -7.660 10.372 12.806 1.00 91.25 97 ASN A C 1
ATOM 801 O O . ASN A 1 97 ? -8.307 11.411 12.682 1.00 91.25 97 ASN A O 1
ATOM 805 N N . GLU A 1 98 ? -6.829 9.924 11.871 1.00 93.62 98 GLU A N 1
ATOM 806 C CA . GLU A 1 98 ? -6.544 10.643 10.634 1.00 93.62 98 GLU A CA 1
ATOM 807 C C . GLU A 1 98 ? -7.127 9.894 9.440 1.00 93.62 98 GLU A C 1
ATOM 809 O O . GLU A 1 98 ? -7.054 8.664 9.363 1.00 93.62 98 GLU A O 1
ATOM 814 N N . ASN A 1 99 ? -7.686 10.639 8.485 1.00 95.69 99 ASN A N 1
ATOM 815 C CA . ASN A 1 99 ? -8.019 10.083 7.181 1.00 95.69 99 ASN A CA 1
ATOM 816 C C . ASN A 1 99 ? -6.724 9.857 6.411 1.00 95.69 99 ASN A C 1
ATOM 818 O O . ASN A 1 99 ? -5.851 10.724 6.359 1.00 95.69 99 ASN A O 1
ATOM 822 N N . VAL A 1 100 ? -6.599 8.683 5.809 1.00 96.69 100 VAL A N 1
ATOM 823 C CA . VAL A 1 100 ? -5.405 8.288 5.073 1.00 96.69 100 VAL A CA 1
ATOM 824 C C . VAL A 1 100 ? -5.784 7.665 3.745 1.00 96.69 100 VAL A C 1
ATOM 826 O O . VAL A 1 100 ? -6.845 7.064 3.575 1.00 96.69 100 VAL A O 1
ATOM 829 N N . THR A 1 101 ? -4.856 7.731 2.806 1.00 97.19 101 THR A N 1
ATOM 830 C CA . THR A 1 101 ? -4.898 6.935 1.587 1.00 97.19 101 THR A CA 1
ATOM 831 C C . THR A 1 101 ? -3.707 5.990 1.555 1.00 97.19 101 THR A C 1
ATOM 833 O O . THR A 1 101 ? -2.671 6.262 2.160 1.00 97.19 101 THR A O 1
ATOM 836 N N . PHE A 1 102 ? -3.836 4.863 0.859 1.00 97.38 102 PHE A N 1
ATOM 837 C CA . PHE A 1 102 ? -2.755 3.882 0.716 1.00 97.38 102 PHE A CA 1
ATOM 838 C C . PHE A 1 102 ? -2.996 2.945 -0.476 1.00 97.38 102 PHE A C 1
ATOM 840 O O . PHE A 1 102 ? -4.100 2.882 -1.018 1.00 97.38 102 PHE A O 1
ATOM 847 N N . TYR A 1 103 ? -1.981 2.184 -0.888 1.00 97.44 103 TYR A N 1
ATOM 848 C CA . TYR A 1 103 ? -2.140 1.081 -1.843 1.00 97.44 103 TYR A CA 1
ATOM 849 C C . TYR A 1 103 ? -2.487 -0.219 -1.120 1.00 97.44 103 TYR A C 1
ATOM 851 O O . TYR A 1 103 ? -1.811 -0.611 -0.167 1.00 97.44 103 TYR A O 1
ATOM 859 N N . LEU A 1 104 ? -3.519 -0.910 -1.603 1.00 96.94 104 LEU A N 1
ATOM 860 C CA . LEU A 1 104 ? -3.982 -2.173 -1.033 1.00 96.94 104 LEU A CA 1
ATOM 861 C C . LEU A 1 104 ? -3.327 -3.366 -1.737 1.00 96.94 104 LEU A C 1
ATOM 863 O O . LEU A 1 104 ? -3.436 -3.518 -2.955 1.00 96.94 104 LEU A O 1
ATOM 867 N N . GLY A 1 105 ? -2.677 -4.223 -0.958 1.00 96.50 105 GLY A N 1
ATOM 868 C CA . GLY A 1 105 ? -2.091 -5.483 -1.391 1.00 96.50 105 GLY A CA 1
ATOM 869 C C . GLY A 1 105 ? -2.826 -6.698 -0.831 1.00 96.50 105 GLY A C 1
ATOM 870 O O . GLY A 1 105 ? -3.392 -6.659 0.260 1.00 96.50 105 GLY A O 1
ATOM 871 N N . PHE A 1 106 ? -2.777 -7.798 -1.574 1.00 95.06 106 PHE A N 1
ATOM 872 C CA . PHE A 1 106 ? -3.335 -9.092 -1.206 1.00 95.06 106 PHE A CA 1
ATOM 873 C C . PHE A 1 106 ? -2.194 -10.082 -0.965 1.00 95.06 106 PHE A C 1
ATOM 875 O O . PHE A 1 106 ? -1.409 -10.408 -1.868 1.00 95.06 106 PHE A O 1
ATOM 882 N N . SER A 1 107 ? -2.104 -10.557 0.272 1.00 91.25 107 SER A N 1
ATOM 883 C CA . SER A 1 107 ? -1.190 -11.613 0.690 1.00 91.25 107 SER A CA 1
ATOM 884 C C . SER A 1 107 ? -1.981 -12.819 1.194 1.00 91.25 107 SER A C 1
ATOM 886 O O . SER A 1 107 ? -3.169 -12.709 1.494 1.00 91.25 107 SER A O 1
ATOM 888 N N . PHE A 1 108 ? -1.317 -13.962 1.360 1.00 86.75 108 PHE A N 1
ATOM 889 C CA . PHE A 1 108 ? -1.950 -15.130 1.982 1.00 86.75 108 PHE A CA 1
ATOM 890 C C . PHE A 1 108 ? -2.287 -14.924 3.467 1.00 86.75 108 PHE A C 1
ATOM 892 O O . PHE A 1 108 ? -3.134 -15.631 3.997 1.00 86.75 108 PHE A O 1
ATOM 899 N N . ASN A 1 109 ? -1.689 -13.920 4.117 1.00 85.44 109 ASN A N 1
ATOM 900 C CA . ASN A 1 109 ? -2.016 -13.532 5.491 1.00 85.44 109 ASN A CA 1
ATOM 901 C C . ASN A 1 109 ? -3.107 -12.446 5.552 1.00 85.44 109 ASN A C 1
ATOM 903 O O . ASN A 1 109 ? -3.344 -11.877 6.614 1.00 85.44 109 ASN A O 1
ATOM 907 N N . GLY A 1 110 ? -3.741 -12.125 4.419 1.00 89.75 110 GLY A N 1
ATOM 908 C CA . GLY A 1 110 ? -4.781 -11.108 4.316 1.00 89.75 110 GLY A CA 1
ATOM 909 C C . GLY A 1 110 ? -4.329 -9.825 3.620 1.00 89.75 110 GLY A C 1
ATOM 910 O O . GLY A 1 110 ? -3.344 -9.796 2.870 1.00 89.75 110 GLY A O 1
ATOM 911 N N . LEU A 1 111 ? -5.109 -8.768 3.845 1.00 93.94 111 LEU A N 1
ATOM 912 C CA . LEU A 1 111 ? -4.952 -7.463 3.213 1.00 93.94 111 LEU A CA 1
ATOM 913 C C . LEU A 1 111 ? -3.836 -6.647 3.866 1.00 93.94 111 LEU A C 1
ATOM 915 O O . LEU A 1 111 ? -3.750 -6.574 5.091 1.00 93.94 111 LEU A O 1
ATOM 919 N N . VAL A 1 112 ? -3.019 -6.001 3.036 1.00 95.31 112 VAL A N 1
ATOM 920 C CA . VAL A 1 112 ? -1.850 -5.233 3.474 1.00 95.31 112 VAL A CA 1
ATOM 921 C C . VAL A 1 112 ? -1.894 -3.819 2.907 1.00 95.31 112 VAL A C 1
ATOM 923 O O . VAL A 1 112 ? -2.144 -3.641 1.716 1.00 95.31 112 VAL A O 1
ATOM 926 N N . ALA A 1 113 ? -1.620 -2.815 3.735 1.00 96.06 113 ALA A N 1
ATOM 927 C CA . ALA A 1 113 ? -1.492 -1.426 3.311 1.00 96.06 113 ALA A CA 1
ATOM 928 C C . ALA A 1 113 ? -0.033 -1.049 3.036 1.00 96.06 113 ALA A C 1
ATOM 930 O O . ALA A 1 113 ? 0.865 -1.329 3.834 1.00 96.06 113 ALA A O 1
ATOM 931 N N . PHE A 1 114 ? 0.180 -0.368 1.913 1.00 95.75 114 PHE A N 1
ATOM 932 C CA . PHE A 1 114 ? 1.466 0.161 1.473 1.00 95.75 114 PHE A CA 1
ATOM 933 C C . PHE A 1 114 ? 1.365 1.665 1.227 1.00 95.75 114 PHE A C 1
ATOM 935 O O . PHE A 1 114 ? 0.350 2.133 0.717 1.00 95.75 114 PHE A O 1
ATOM 942 N N . ASN A 1 115 ? 2.448 2.399 1.493 1.00 95.81 115 ASN A N 1
ATOM 943 C CA . ASN A 1 115 ? 2.537 3.839 1.223 1.00 95.81 115 ASN A CA 1
ATOM 944 C C . ASN A 1 115 ? 1.381 4.639 1.841 1.00 95.81 115 ASN A C 1
ATOM 946 O O . ASN A 1 115 ? 0.636 5.314 1.126 1.00 95.81 115 ASN A O 1
ATOM 950 N N . ILE A 1 116 ? 1.193 4.480 3.152 1.00 96.44 116 ILE A N 1
ATOM 951 C CA . ILE A 1 116 ? 0.155 5.187 3.902 1.00 96.44 116 ILE A CA 1
ATOM 952 C C . ILE A 1 116 ? 0.516 6.671 3.933 1.00 96.44 116 ILE A C 1
ATOM 954 O O . ILE A 1 116 ? 1.618 7.030 4.332 1.00 96.44 116 ILE A O 1
ATOM 958 N N . GLU A 1 117 ? -0.408 7.509 3.481 1.00 95.75 117 GLU A N 1
ATOM 959 C CA . GLU A 1 117 ? -0.268 8.965 3.442 1.00 95.75 117 GLU A CA 1
ATOM 960 C C . GLU A 1 117 ? -1.521 9.586 4.046 1.00 95.75 117 GLU A C 1
ATOM 962 O O . GLU A 1 117 ? -2.630 9.148 3.734 1.00 95.75 117 GLU A O 1
ATOM 967 N N . VAL A 1 118 ? -1.348 10.608 4.878 1.00 95.12 118 VAL A N 1
ATOM 968 C CA . VAL A 1 118 ? -2.461 11.388 5.426 1.00 95.12 118 VAL A CA 1
ATOM 969 C C . VAL A 1 118 ? -3.155 12.127 4.288 1.00 95.12 118 VAL A C 1
ATOM 971 O O . VAL A 1 118 ? -2.508 12.716 3.420 1.00 95.12 118 VAL A O 1
ATOM 974 N N . GLU A 1 119 ? -4.480 12.054 4.258 1.00 90.69 119 GLU A N 1
ATOM 975 C CA . GLU A 1 119 ? -5.285 12.801 3.307 1.00 90.69 119 GLU A CA 1
ATOM 976 C C . GLU A 1 119 ? -5.264 14.273 3.720 1.00 90.69 119 GLU A C 1
ATOM 978 O O . GLU A 1 119 ? -5.973 14.706 4.627 1.00 90.69 119 GLU A O 1
ATOM 983 N N . ASN A 1 120 ? -4.410 15.051 3.059 1.00 78.38 120 ASN A N 1
ATOM 984 C CA . ASN A 1 120 ? -4.453 16.498 3.169 1.00 78.38 120 ASN A CA 1
ATOM 985 C C . ASN A 1 120 ? -5.738 16.966 2.482 1.00 78.38 120 ASN A C 1
ATOM 987 O O . ASN A 1 120 ? -5.753 17.162 1.267 1.00 78.38 120 ASN A O 1
ATOM 991 N N . ASN A 1 121 ? -6.817 17.145 3.244 1.00 58.50 121 ASN A N 1
ATOM 992 C CA . ASN A 1 121 ? -7.893 18.020 2.801 1.00 58.50 121 ASN A CA 1
ATOM 993 C C . ASN A 1 121 ? -7.244 19.391 2.584 1.00 58.50 121 ASN A C 1
ATOM 995 O O . ASN A 1 121 ? -6.752 19.954 3.567 1.00 58.50 121 ASN A O 1
ATOM 999 N N . PRO A 1 122 ? -7.194 19.952 1.359 1.00 48.06 122 PRO A N 1
ATOM 1000 C CA . PRO A 1 122 ? -6.958 21.376 1.254 1.00 48.06 122 PRO A CA 1
ATOM 1001 C C . PRO A 1 122 ? -8.077 22.005 2.070 1.00 48.06 122 PRO A C 1
ATOM 1003 O O . PRO A 1 122 ? -9.257 21.828 1.759 1.00 48.06 122 PRO A O 1
ATOM 1006 N N . THR A 1 123 ? -7.713 22.638 3.180 1.00 44.50 123 THR A N 1
ATOM 1007 C CA . THR A 1 123 ? -8.616 23.479 3.945 1.00 44.50 123 THR A CA 1
ATOM 1008 C C . THR A 1 123 ? -9.231 24.407 2.913 1.00 44.50 123 THR A C 1
ATOM 1010 O O . THR A 1 123 ? -8.530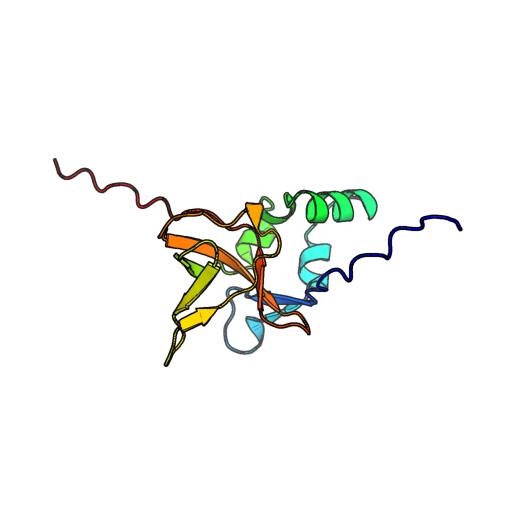 25.231 2.329 1.00 44.50 123 THR A O 1
ATOM 1013 N N . VAL A 1 124 ? -10.509 24.205 2.589 1.00 47.25 124 VAL A N 1
ATOM 1014 C CA . VAL A 1 124 ? -11.262 25.193 1.829 1.00 47.25 124 VAL A CA 1
ATOM 1015 C C . VAL A 1 124 ? -11.195 26.427 2.708 1.00 47.25 124 VAL A C 1
ATOM 1017 O O . VAL A 1 124 ? -11.845 26.464 3.754 1.00 47.25 124 VAL A O 1
ATOM 1020 N N . SER A 1 125 ? -10.328 27.375 2.350 1.00 41.44 125 SER A N 1
ATOM 1021 C CA . SER A 1 125 ? -10.300 28.690 2.964 1.00 41.44 125 SER A CA 1
ATOM 1022 C C . SER A 1 125 ? -11.695 29.265 2.778 1.00 41.44 125 SER A C 1
ATOM 1024 O O . SER A 1 125 ? -12.067 29.704 1.695 1.00 41.44 125 SER A O 1
ATOM 1026 N N . ARG A 1 126 ? -12.509 29.166 3.827 1.00 44.66 126 ARG A N 1
ATOM 1027 C CA . ARG A 1 126 ? -13.706 29.974 3.982 1.00 44.66 126 ARG A CA 1
ATOM 1028 C C . ARG A 1 126 ? -13.223 31.367 4.357 1.00 44.66 126 ARG A C 1
ATOM 1030 O O . ARG A 1 126 ? -13.062 31.642 5.540 1.00 44.66 126 ARG A O 1
ATOM 1037 N N . THR A 1 127 ? -12.981 32.188 3.346 1.00 38.19 127 THR A N 1
ATOM 1038 C CA . THR A 1 127 ? -13.020 33.654 3.409 1.00 38.19 127 THR A CA 1
ATOM 1039 C C . THR A 1 127 ? -13.304 34.169 2.018 1.00 38.19 127 THR A C 1
ATOM 1041 O O . THR A 1 127 ? -12.541 33.770 1.111 1.00 38.19 127 THR A O 1
#